Protein AF-A0A1Y5NK87-F1 (afdb_monomer_lite)

Foldseek 3Di:
DVVVVVVVVVVVVVVVVVVVVVVVVVVVVVVVVVVVPPPPDPLADWAQDPPFQWIKGWDDDPVDNWIKIFIAGPNHTPAIDTWPDWADPVPPKIWTHRPPWIWIDDPNHIGTPPPDPDPD

Structure (mmCIF, N/CA/C/O backbone):
data_AF-A0A1Y5NK87-F1
#
_entry.id   AF-A0A1Y5NK87-F1
#
loop_
_atom_site.group_PDB
_atom_site.id
_atom_site.type_symbol
_atom_site.label_atom_id
_atom_site.label_alt_id
_atom_site.label_comp_id
_atom_site.label_asym_id
_atom_site.label_entity_id
_atom_site.label_seq_id
_atom_site.pdbx_PDB_ins_code
_atom_site.Cartn_x
_atom_site.Cartn_y
_atom_site.Cartn_z
_atom_site.occupancy
_atom_site.B_iso_or_equiv
_atom_site.auth_seq_id
_atom_site.auth_comp_id
_atom_site.auth_asym_id
_atom_site.auth_atom_id
_atom_site.pdbx_PDB_model_num
ATOM 1 N N . MET A 1 1 ? 38.628 -6.361 -59.246 1.00 60.62 1 MET A N 1
ATOM 2 C CA . MET A 1 1 ? 37.711 -7.244 -58.482 1.00 60.62 1 MET A CA 1
ATOM 3 C C . MET A 1 1 ? 37.871 -7.255 -56.947 1.00 60.62 1 MET A C 1
ATOM 5 O O . MET A 1 1 ? 36.835 -7.327 -56.297 1.00 60.62 1 MET A O 1
ATOM 9 N N . PRO A 1 2 ? 39.062 -7.151 -56.313 1.00 69.56 2 PRO A N 1
ATOM 10 C CA . PRO A 1 2 ? 39.187 -7.342 -54.852 1.00 69.56 2 PRO A CA 1
ATOM 11 C C . PRO A 1 2 ? 38.605 -6.203 -53.988 1.00 69.56 2 PRO A C 1
ATOM 13 O O . PRO A 1 2 ? 38.137 -6.448 -52.878 1.00 69.56 2 PRO A O 1
ATOM 16 N N . LEU A 1 3 ? 38.574 -4.967 -54.501 1.00 73.81 3 LEU A N 1
ATOM 17 C CA . LEU A 1 3 ? 38.032 -3.804 -53.780 1.00 73.81 3 LEU A CA 1
ATOM 18 C C . LEU A 1 3 ? 36.507 -3.860 -53.604 1.00 73.81 3 LEU A C 1
ATOM 20 O O . LEU A 1 3 ? 36.001 -3.529 -52.535 1.00 73.81 3 LEU A O 1
ATOM 24 N N . LEU A 1 4 ? 35.779 -4.347 -54.615 1.00 73.44 4 LEU A N 1
ATOM 25 C CA . LEU A 1 4 ? 34.321 -4.497 -54.557 1.00 73.44 4 LEU A CA 1
ATOM 26 C C . LEU A 1 4 ? 33.906 -5.558 -53.525 1.00 73.44 4 LEU A C 1
ATOM 28 O O . LEU A 1 4 ? 32.931 -5.380 -52.799 1.00 73.44 4 LEU A O 1
ATOM 32 N N . ASN A 1 5 ? 34.687 -6.636 -53.414 1.00 78.19 5 ASN A N 1
ATOM 33 C CA . ASN A 1 5 ? 34.421 -7.712 -52.462 1.00 78.19 5 ASN A CA 1
ATOM 34 C C . ASN A 1 5 ? 34.668 -7.263 -51.010 1.00 78.19 5 ASN A C 1
ATOM 36 O O . ASN A 1 5 ? 33.869 -7.559 -50.125 1.00 78.19 5 ASN A O 1
ATOM 40 N N . ARG A 1 6 ? 35.724 -6.465 -50.780 1.00 75.88 6 ARG A N 1
ATOM 41 C CA . ARG A 1 6 ? 35.979 -5.826 -49.477 1.00 75.88 6 ARG A CA 1
ATOM 42 C C . ARG A 1 6 ? 34.874 -4.841 -49.097 1.00 75.88 6 ARG A C 1
ATOM 44 O O . ARG A 1 6 ? 34.371 -4.914 -47.984 1.00 75.88 6 ARG A O 1
ATOM 51 N N . TYR A 1 7 ? 34.437 -3.987 -50.025 1.00 83.62 7 TYR A N 1
ATOM 52 C CA . TYR A 1 7 ? 33.340 -3.045 -49.778 1.00 83.62 7 TYR A CA 1
ATOM 53 C C . TYR A 1 7 ? 32.034 -3.758 -49.386 1.00 83.62 7 TYR A C 1
ATOM 55 O O . TYR A 1 7 ? 31.381 -3.373 -48.415 1.00 83.62 7 TYR A O 1
ATOM 63 N N . ASN A 1 8 ? 31.677 -4.833 -50.095 1.00 83.00 8 ASN A N 1
ATOM 64 C CA . ASN A 1 8 ? 30.476 -5.614 -49.796 1.00 83.00 8 ASN A CA 1
ATOM 65 C C . ASN A 1 8 ? 30.563 -6.335 -48.441 1.00 83.00 8 ASN A C 1
ATOM 67 O O . ASN A 1 8 ? 29.563 -6.383 -47.723 1.00 83.00 8 ASN A O 1
ATOM 71 N N . ALA A 1 9 ? 31.742 -6.840 -48.062 1.00 81.56 9 ALA A N 1
ATOM 72 C CA . ALA A 1 9 ? 31.971 -7.441 -46.749 1.00 81.56 9 ALA A CA 1
ATOM 73 C C . ALA A 1 9 ? 31.793 -6.414 -45.617 1.00 81.56 9 ALA A C 1
ATOM 75 O O . ALA A 1 9 ? 30.992 -6.635 -44.711 1.00 81.56 9 ALA A O 1
ATOM 76 N N . THR A 1 10 ? 32.427 -5.243 -45.722 1.00 82.50 10 THR A N 1
ATOM 77 C CA . THR A 1 10 ? 32.306 -4.173 -44.715 1.00 82.50 10 THR A CA 1
ATOM 78 C C . THR A 1 10 ? 30.880 -3.617 -44.631 1.00 82.50 10 THR A C 1
ATOM 80 O O . THR A 1 10 ? 30.384 -3.306 -43.547 1.00 82.50 10 THR A O 1
ATOM 83 N N . LYS A 1 11 ? 30.170 -3.522 -45.765 1.00 85.75 11 LYS A N 1
ATOM 84 C CA . LYS A 1 11 ? 28.752 -3.135 -45.801 1.00 85.75 11 LYS A CA 1
ATOM 85 C C . LYS A 1 11 ? 27.871 -4.167 -45.090 1.00 85.75 11 LYS A C 1
ATOM 87 O O . LYS A 1 11 ? 26.983 -3.774 -44.337 1.00 85.75 11 LYS A O 1
ATOM 92 N N . LYS A 1 12 ? 28.125 -5.463 -45.294 1.00 87.06 12 LYS A N 1
ATOM 93 C CA . LYS A 1 12 ? 27.406 -6.556 -44.623 1.00 87.06 12 LYS A CA 1
ATOM 94 C C . LYS A 1 12 ? 27.637 -6.540 -43.111 1.00 87.06 12 LYS A C 1
ATOM 96 O O . LYS A 1 12 ? 26.666 -6.570 -42.365 1.00 87.06 12 LYS A O 1
ATOM 101 N N . GLU A 1 13 ? 28.884 -6.393 -42.665 1.00 87.69 13 GLU A N 1
ATOM 102 C CA . GLU A 1 13 ? 29.222 -6.280 -41.238 1.00 87.69 13 GLU A CA 1
ATOM 103 C C . GLU A 1 13 ? 28.547 -5.076 -40.575 1.00 87.69 13 GLU A C 1
ATOM 105 O O . GLU A 1 13 ? 27.994 -5.193 -39.480 1.00 87.69 13 GLU A O 1
ATOM 110 N N . ARG A 1 14 ? 28.523 -3.925 -41.261 1.00 84.31 14 ARG A N 1
ATOM 111 C CA . ARG A 1 14 ? 27.827 -2.730 -40.769 1.00 84.31 14 ARG A CA 1
ATOM 112 C C . ARG A 1 14 ? 26.320 -2.976 -40.640 1.00 84.31 14 ARG A C 1
ATOM 114 O O . ARG A 1 14 ? 25.734 -2.592 -39.634 1.00 84.31 14 ARG A O 1
ATOM 121 N N . ILE A 1 15 ? 25.695 -3.628 -41.622 1.00 88.69 15 ILE A N 1
ATOM 122 C CA . ILE A 1 15 ? 24.263 -3.970 -41.577 1.00 88.69 15 ILE A CA 1
ATOM 123 C C . ILE A 1 15 ? 23.964 -4.943 -40.429 1.00 88.69 15 ILE A C 1
ATOM 125 O O . ILE A 1 15 ? 22.992 -4.738 -39.702 1.00 88.69 15 ILE A O 1
ATOM 129 N N . ASP A 1 16 ? 24.796 -5.964 -40.224 1.00 89.12 16 ASP A N 1
ATOM 130 C CA . ASP A 1 16 ? 24.615 -6.930 -39.135 1.00 89.12 16 ASP A CA 1
ATOM 131 C C . ASP A 1 16 ? 24.801 -6.283 -37.756 1.00 89.12 16 ASP A C 1
ATOM 133 O O . ASP A 1 16 ? 24.048 -6.578 -36.826 1.00 89.12 16 ASP A O 1
ATOM 137 N N . MET A 1 17 ? 25.745 -5.348 -37.618 1.00 89.69 17 MET A N 1
ATOM 138 C CA . MET A 1 17 ? 25.925 -4.567 -36.393 1.00 89.69 17 MET A CA 1
ATOM 139 C C . MET A 1 17 ? 24.708 -3.677 -36.108 1.00 89.69 17 MET A C 1
ATOM 141 O O . MET A 1 17 ? 24.195 -3.682 -34.989 1.00 89.69 17 MET A O 1
ATOM 145 N N . VAL A 1 18 ? 24.194 -2.973 -37.123 1.00 90.62 18 VAL A N 1
ATOM 146 C CA . VAL A 1 18 ? 22.988 -2.139 -36.991 1.00 90.62 18 VAL A CA 1
ATOM 147 C C . VAL A 1 18 ? 21.777 -2.990 -36.602 1.00 90.62 18 VAL A C 1
ATOM 149 O O . VAL A 1 18 ? 21.048 -2.617 -35.688 1.00 90.62 18 VAL A O 1
ATOM 152 N N . LYS A 1 19 ? 21.591 -4.171 -37.208 1.00 91.19 19 LYS A N 1
ATOM 153 C CA . LYS A 1 19 ? 20.516 -5.102 -36.823 1.00 91.19 19 LYS A CA 1
ATOM 154 C C . LYS A 1 19 ? 20.604 -5.517 -35.354 1.00 91.19 19 LYS A C 1
ATOM 156 O O . LYS A 1 19 ? 19.588 -5.501 -34.667 1.00 91.19 19 LYS A O 1
ATOM 161 N N . LYS A 1 20 ? 21.800 -5.850 -34.858 1.00 91.12 20 LYS A N 1
ATOM 162 C CA . LYS A 1 20 ? 22.005 -6.215 -33.445 1.00 91.12 20 LYS A CA 1
ATOM 163 C C . LYS A 1 20 ? 21.656 -5.065 -32.500 1.00 91.12 20 LYS A C 1
ATOM 165 O O . LYS A 1 20 ? 20.990 -5.296 -31.496 1.00 91.12 20 LYS A O 1
ATOM 170 N N . ILE A 1 21 ? 22.048 -3.837 -32.843 1.00 93.19 21 ILE A N 1
ATOM 171 C CA . ILE A 1 21 ? 21.719 -2.636 -32.060 1.00 93.19 21 ILE A CA 1
ATOM 172 C C . ILE A 1 21 ? 20.205 -2.408 -32.028 1.00 93.19 21 ILE A C 1
ATOM 174 O O . ILE A 1 21 ? 19.655 -2.142 -30.964 1.00 93.19 21 ILE A O 1
ATOM 178 N N . VAL A 1 22 ? 19.522 -2.564 -33.165 1.00 93.38 22 VAL A N 1
ATOM 179 C CA . VAL A 1 22 ? 18.060 -2.425 -33.246 1.00 93.38 22 VAL A CA 1
ATOM 180 C C . VAL A 1 22 ? 17.360 -3.468 -32.371 1.00 93.38 22 VAL A C 1
ATOM 182 O O . VAL A 1 22 ? 16.476 -3.115 -31.595 1.00 93.38 22 VAL A O 1
ATOM 185 N N . VAL A 1 23 ? 17.780 -4.736 -32.431 1.00 92.44 23 VAL A N 1
ATOM 186 C CA . VAL A 1 23 ? 17.221 -5.802 -31.578 1.00 92.44 23 VAL A CA 1
ATOM 187 C C . VAL A 1 23 ? 17.452 -5.505 -30.095 1.00 92.44 23 VAL A C 1
ATOM 189 O O . VAL A 1 23 ? 16.523 -5.617 -29.296 1.00 92.44 23 VAL A O 1
ATOM 192 N N . PHE A 1 24 ? 18.661 -5.078 -29.726 1.00 92.62 24 PHE A N 1
ATOM 193 C CA . PHE A 1 24 ? 18.981 -4.702 -28.350 1.00 92.62 24 PHE A CA 1
ATOM 194 C C . PHE A 1 24 ? 18.121 -3.527 -27.867 1.00 92.62 24 PHE A C 1
ATOM 196 O O . PHE A 1 24 ? 17.581 -3.567 -26.765 1.00 92.62 24 PHE A O 1
ATOM 203 N N . TYR A 1 25 ? 17.925 -2.515 -28.712 1.00 93.75 25 TYR A N 1
ATOM 204 C CA . TYR A 1 25 ? 17.075 -1.368 -28.410 1.00 93.75 25 TYR A CA 1
ATOM 205 C C . TYR A 1 25 ? 15.619 -1.780 -28.138 1.00 93.75 25 TYR A C 1
ATOM 207 O O . TYR A 1 25 ? 15.041 -1.347 -27.141 1.00 93.75 25 TYR A O 1
ATOM 215 N N . PHE A 1 26 ? 15.046 -2.673 -28.954 1.00 92.88 26 PHE A N 1
ATOM 216 C CA . PHE A 1 26 ? 13.700 -3.208 -28.713 1.00 92.88 26 PHE A CA 1
ATOM 217 C C . PHE A 1 26 ? 13.611 -4.050 -27.432 1.00 92.88 26 PHE A C 1
ATOM 219 O O . PHE A 1 26 ? 12.618 -3.940 -26.715 1.00 92.88 26 PHE A O 1
ATOM 226 N N . MET A 1 27 ? 14.641 -4.838 -27.100 1.00 91.44 27 MET A N 1
ATOM 227 C CA . MET A 1 27 ? 14.699 -5.560 -25.820 1.00 91.44 27 MET A CA 1
ATOM 228 C C . MET A 1 27 ? 14.705 -4.606 -24.622 1.00 91.44 27 MET A C 1
ATOM 230 O O . MET A 1 27 ? 13.940 -4.806 -23.679 1.00 91.44 27 MET A O 1
ATOM 234 N N . VAL A 1 28 ? 15.528 -3.553 -24.661 1.00 90.06 28 VAL A N 1
ATOM 235 C CA . VAL A 1 28 ? 15.586 -2.551 -23.585 1.00 90.06 28 VAL A CA 1
ATOM 236 C C . VAL A 1 28 ? 14.251 -1.816 -23.459 1.00 90.06 28 VAL A C 1
ATOM 238 O O . VAL A 1 28 ? 13.750 -1.664 -22.349 1.00 90.06 28 VAL A O 1
ATOM 241 N N . LEU A 1 29 ? 13.624 -1.423 -24.572 1.00 88.31 29 LEU A N 1
ATOM 242 C CA . LEU A 1 29 ? 12.290 -0.814 -24.567 1.00 88.31 29 LEU A CA 1
ATOM 243 C C . LEU A 1 29 ? 11.229 -1.728 -23.946 1.00 88.31 29 LEU A C 1
ATOM 245 O O . LEU A 1 29 ? 10.459 -1.277 -23.101 1.00 88.31 29 LEU A O 1
ATOM 249 N N . ALA A 1 30 ? 11.200 -3.006 -24.330 1.00 83.75 30 ALA A N 1
ATOM 250 C CA . ALA A 1 30 ? 10.253 -3.975 -23.784 1.00 83.75 30 ALA A CA 1
ATOM 251 C C . ALA A 1 30 ? 10.452 -4.178 -22.274 1.00 83.75 30 ALA A C 1
ATOM 253 O O . ALA A 1 30 ? 9.473 -4.239 -21.528 1.00 83.75 30 ALA A O 1
ATOM 254 N N . PHE A 1 31 ? 11.707 -4.222 -21.817 1.00 80.00 31 PHE A N 1
ATOM 255 C CA . PHE A 1 31 ? 12.045 -4.307 -20.399 1.00 80.00 31 PHE A CA 1
ATOM 256 C C . PHE A 1 31 ? 11.601 -3.052 -19.640 1.00 80.00 31 PHE A C 1
ATOM 258 O O . PHE A 1 31 ? 10.934 -3.160 -18.614 1.00 80.00 31 PHE A O 1
ATOM 265 N N . MET A 1 32 ? 11.894 -1.857 -20.155 1.00 81.31 32 MET A N 1
ATOM 266 C CA . MET A 1 32 ? 11.467 -0.596 -19.537 1.00 81.31 32 MET A CA 1
ATOM 267 C C . MET A 1 32 ? 9.937 -0.491 -19.469 1.00 81.31 32 MET A C 1
ATOM 269 O O . MET A 1 32 ? 9.409 -0.074 -18.443 1.00 81.31 32 MET A O 1
ATOM 273 N N . ALA A 1 33 ? 9.219 -0.936 -20.505 1.00 74.94 33 ALA A N 1
ATOM 274 C CA . ALA A 1 33 ? 7.757 -0.964 -20.518 1.00 74.94 33 ALA A CA 1
ATOM 275 C C . ALA A 1 33 ? 7.166 -1.941 -19.483 1.00 74.94 33 ALA A C 1
ATOM 277 O O . ALA A 1 33 ? 6.195 -1.596 -18.815 1.00 74.94 33 ALA A O 1
ATOM 278 N N . HIS A 1 34 ? 7.770 -3.122 -19.296 1.00 66.62 34 HIS A N 1
ATOM 279 C CA . HIS A 1 34 ? 7.352 -4.061 -18.246 1.00 66.62 34 HIS A CA 1
ATOM 280 C C . HIS A 1 34 ? 7.604 -3.503 -16.839 1.00 66.62 34 HIS A C 1
ATOM 282 O O . HIS A 1 34 ? 6.751 -3.633 -15.968 1.00 66.62 34 HIS A O 1
ATOM 288 N N . ASN A 1 35 ? 8.745 -2.843 -16.615 1.00 64.62 35 ASN A N 1
ATOM 289 C CA . ASN A 1 35 ? 9.075 -2.261 -15.309 1.00 64.62 35 ASN A CA 1
ATOM 290 C C . ASN A 1 35 ? 8.293 -0.970 -15.006 1.00 64.62 35 ASN A C 1
ATOM 292 O O . ASN A 1 35 ? 8.104 -0.631 -13.841 1.00 64.62 35 ASN A O 1
ATOM 296 N N . ALA A 1 36 ? 7.818 -0.256 -16.031 1.00 58.94 36 ALA A N 1
ATOM 297 C CA . ALA A 1 36 ? 6.958 0.915 -15.867 1.00 58.94 36 ALA A CA 1
ATOM 298 C C . ALA A 1 36 ? 5.519 0.550 -15.468 1.00 58.94 36 ALA A C 1
ATOM 300 O O . ALA A 1 36 ?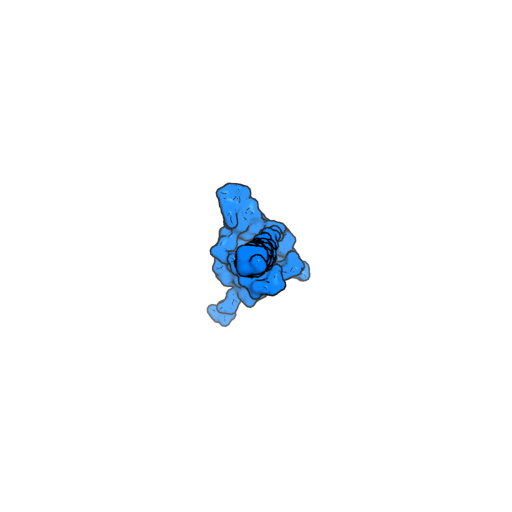 4.778 1.421 -15.016 1.00 58.94 36 ALA A O 1
ATOM 301 N N . TYR A 1 37 ? 5.125 -0.725 -15.576 1.00 49.47 37 TYR A N 1
ATOM 302 C CA . TYR A 1 37 ? 3.828 -1.218 -15.110 1.00 49.47 37 TYR A CA 1
ATOM 303 C C . TYR A 1 37 ? 3.808 -1.409 -13.582 1.00 49.47 37 TYR A C 1
ATOM 305 O O . TYR A 1 37 ? 3.357 -2.422 -13.051 1.00 49.47 37 TYR A O 1
ATOM 313 N N . ALA A 1 38 ? 4.293 -0.413 -12.842 1.00 52.62 38 ALA A N 1
ATOM 314 C CA . ALA A 1 38 ? 3.956 -0.272 -11.439 1.00 52.62 38 ALA A CA 1
ATOM 315 C C . ALA A 1 38 ? 2.524 0.267 -11.391 1.00 52.62 38 ALA A C 1
ATOM 317 O O . ALA A 1 38 ? 2.293 1.465 -11.532 1.00 52.62 38 ALA A O 1
ATOM 318 N N . LYS A 1 39 ? 1.545 -0.635 -11.266 1.00 54.22 39 LYS A N 1
ATOM 319 C CA . LYS A 1 39 ? 0.144 -0.260 -11.065 1.00 54.22 39 LYS A CA 1
ATOM 320 C C . LYS A 1 39 ? 0.078 0.653 -9.839 1.00 54.22 39 LYS A C 1
ATOM 322 O O . LYS A 1 39 ? 0.348 0.198 -8.727 1.00 54.22 39 LYS A O 1
ATOM 327 N N . ASP A 1 40 ? -0.245 1.930 -10.045 1.00 55.31 40 ASP A N 1
ATOM 328 C CA . ASP A 1 40 ? -0.506 2.856 -8.949 1.00 55.31 40 ASP A CA 1
ATOM 329 C C . ASP A 1 40 ? -1.656 2.284 -8.120 1.00 55.31 40 ASP A C 1
ATOM 331 O O . ASP A 1 40 ? -2.797 2.170 -8.572 1.00 55.31 40 ASP A O 1
ATOM 335 N N . ILE A 1 41 ? -1.336 1.856 -6.903 1.00 66.94 41 ILE A N 1
ATOM 336 C CA . ILE A 1 41 ? -2.311 1.267 -5.994 1.00 66.94 41 ILE A CA 1
ATOM 337 C C . ILE A 1 41 ? -3.132 2.419 -5.445 1.00 66.94 41 ILE A C 1
ATOM 339 O O . ILE A 1 41 ? -2.670 3.155 -4.564 1.00 66.94 41 ILE A O 1
ATOM 343 N N . ASN A 1 42 ? -4.353 2.587 -5.942 1.00 73.19 42 ASN A N 1
ATOM 344 C CA . ASN A 1 42 ? -5.292 3.499 -5.316 1.00 73.19 42 ASN A CA 1
ATOM 345 C C . ASN A 1 42 ? -5.912 2.830 -4.084 1.00 73.19 42 ASN A C 1
ATOM 347 O O . ASN A 1 42 ? -7.047 2.379 -4.103 1.00 73.19 42 ASN A O 1
ATOM 351 N N . LEU A 1 43 ? -5.137 2.765 -3.001 1.00 80.19 43 LEU A N 1
ATOM 352 C CA . LEU A 1 43 ? -5.567 2.164 -1.737 1.00 80.19 43 LEU A CA 1
ATOM 353 C C . LEU A 1 43 ? -6.600 3.020 -0.980 1.00 80.19 43 LEU A C 1
ATOM 355 O O . LEU A 1 43 ? -7.154 2.594 0.033 1.00 80.19 43 LEU A O 1
ATOM 359 N N . THR A 1 44 ? -6.823 4.250 -1.437 1.00 87.12 44 THR A N 1
ATOM 360 C CA . THR A 1 44 ? -7.715 5.209 -0.789 1.00 87.12 44 THR A CA 1
ATOM 361 C C . THR A 1 44 ? -9.152 4.733 -0.923 1.00 87.12 44 THR A C 1
ATOM 363 O O . THR A 1 44 ? -9.606 4.442 -2.025 1.00 87.12 44 THR A O 1
ATOM 366 N N . GLY A 1 45 ? -9.881 4.678 0.184 1.00 87.19 45 GLY A N 1
ATOM 367 C CA . GLY A 1 45 ? -11.248 4.181 0.166 1.00 87.19 45 GLY A CA 1
ATOM 368 C C . GLY A 1 45 ? -11.800 3.904 1.553 1.00 87.19 45 GLY A C 1
ATOM 369 O O . GLY A 1 45 ? -11.091 3.973 2.561 1.00 87.19 45 GLY A O 1
ATOM 370 N N . PHE A 1 46 ? -13.090 3.589 1.577 1.00 86.75 46 PHE A N 1
ATOM 371 C CA . PHE A 1 46 ? -13.805 3.157 2.765 1.00 86.75 46 PHE A CA 1
ATOM 372 C C . PHE A 1 46 ? -14.200 1.692 2.596 1.00 86.75 46 PHE A C 1
ATOM 374 O O . PHE A 1 46 ? -15.036 1.356 1.761 1.00 86.75 46 PHE A O 1
ATOM 381 N N . TYR A 1 47 ? -13.579 0.826 3.386 1.00 87.44 47 TYR A N 1
ATOM 382 C CA . TYR A 1 47 ? -13.781 -0.614 3.351 1.00 87.44 47 TYR A CA 1
ATOM 383 C C . TYR A 1 47 ? -14.659 -0.993 4.535 1.00 87.44 47 TYR A C 1
ATOM 385 O O . TYR A 1 47 ? -14.256 -0.826 5.686 1.00 87.44 47 TYR A O 1
ATOM 393 N N . LYS A 1 48 ? -15.867 -1.483 4.272 1.00 85.38 48 LYS A N 1
ATOM 394 C CA . LYS A 1 48 ? -16.823 -1.899 5.301 1.00 85.38 48 LYS A CA 1
ATOM 395 C C . LYS A 1 48 ? -17.078 -3.391 5.163 1.00 85.38 48 LYS A C 1
ATOM 397 O O . LYS A 1 48 ? -17.222 -3.883 4.049 1.00 85.38 48 LYS A O 1
ATOM 402 N N . ASN A 1 49 ? -17.145 -4.093 6.286 1.00 81.44 49 ASN A N 1
ATOM 403 C CA . ASN A 1 49 ? -17.477 -5.511 6.298 1.00 81.44 49 ASN A CA 1
ATOM 404 C C . ASN A 1 49 ? -18.885 -5.724 6.860 1.00 81.44 49 ASN A C 1
ATOM 406 O O . ASN A 1 49 ? -19.028 -5.900 8.060 1.00 81.44 49 ASN A O 1
ATOM 410 N N . GLU A 1 50 ? -19.926 -5.723 6.031 1.00 74.31 50 GLU A N 1
ATOM 411 C CA . GLU A 1 50 ? -21.264 -6.137 6.486 1.00 74.31 50 GLU A CA 1
ATOM 412 C C . GLU A 1 50 ? -21.285 -7.668 6.645 1.00 74.31 50 GLU A C 1
ATOM 414 O O . GLU A 1 50 ? -20.845 -8.348 5.718 1.00 74.31 50 GLU A O 1
ATOM 419 N N . PRO A 1 51 ? -21.732 -8.258 7.778 1.00 67.69 51 PRO A N 1
ATOM 420 C CA . PRO A 1 51 ? -22.649 -7.760 8.822 1.00 67.69 51 PRO A CA 1
ATOM 421 C C . PRO A 1 51 ? -22.002 -7.153 10.087 1.00 67.69 51 PRO A C 1
ATOM 423 O O . PRO A 1 51 ? -22.709 -6.807 11.034 1.00 67.69 51 PRO A O 1
ATOM 426 N N . CYS A 1 52 ? -20.678 -7.027 10.146 1.00 68.19 52 CYS A N 1
ATOM 427 C CA . CYS A 1 52 ? -19.978 -6.439 11.288 1.00 68.19 52 CYS A CA 1
ATOM 428 C C . CYS A 1 52 ? -19.931 -4.903 11.164 1.00 68.19 52 CYS A C 1
ATOM 430 O O . CYS A 1 52 ? -19.652 -4.349 10.108 1.00 68.19 52 CYS A O 1
ATOM 432 N N . ASN A 1 53 ? -20.117 -4.154 12.251 1.00 80.50 53 ASN A N 1
ATOM 433 C CA . ASN A 1 53 ? -19.960 -2.688 12.224 1.00 80.50 53 ASN A CA 1
ATOM 434 C C . ASN A 1 53 ? -18.480 -2.253 12.207 1.00 80.50 53 ASN A C 1
ATOM 436 O O . ASN A 1 53 ? -18.112 -1.277 12.862 1.00 80.50 53 ASN A O 1
ATOM 440 N N . ILE A 1 54 ? -17.627 -2.990 11.491 1.00 85.06 54 ILE A N 1
ATOM 441 C CA . ILE A 1 54 ? -16.205 -2.700 11.341 1.00 85.06 54 ILE A CA 1
ATOM 442 C C . ILE A 1 54 ? -15.983 -2.052 9.977 1.00 85.06 54 ILE A C 1
ATOM 444 O O . ILE A 1 54 ? -16.384 -2.582 8.938 1.00 85.06 54 ILE A O 1
ATOM 448 N N . SER A 1 55 ? -15.304 -0.912 9.986 1.00 87.88 55 SER A N 1
ATOM 449 C CA . SER A 1 55 ? -14.885 -0.209 8.782 1.00 87.88 55 SER A CA 1
ATOM 450 C C . SER A 1 55 ? -13.445 0.261 8.884 1.00 87.88 55 SER A C 1
ATOM 452 O O . SER A 1 55 ? -12.994 0.704 9.943 1.00 87.88 55 SER A O 1
ATOM 454 N N . ILE A 1 56 ? -12.743 0.221 7.761 1.00 89.06 56 ILE A N 1
ATOM 455 C CA . ILE A 1 56 ? -11.395 0.738 7.594 1.00 89.06 56 ILE A CA 1
ATOM 456 C C . ILE A 1 56 ? -11.473 1.871 6.579 1.00 89.06 56 ILE A C 1
ATOM 458 O O . ILE A 1 56 ? -11.828 1.666 5.425 1.00 89.06 56 ILE A O 1
ATOM 462 N N . GLU A 1 57 ? -11.131 3.072 7.009 1.00 91.00 57 GLU A N 1
ATOM 463 C CA . GLU A 1 57 ? -10.976 4.228 6.138 1.00 91.00 57 GLU A CA 1
ATOM 464 C C . GLU A 1 57 ? -9.487 4.427 5.862 1.00 91.00 57 GLU A C 1
ATOM 466 O O . GLU A 1 57 ? -8.684 4.476 6.798 1.00 91.00 57 GLU A O 1
ATOM 471 N N . ILE A 1 58 ? -9.110 4.532 4.589 1.00 90.62 58 ILE A N 1
ATOM 472 C CA . ILE A 1 58 ? -7.736 4.802 4.166 1.00 90.62 58 ILE A CA 1
ATOM 473 C C . ILE A 1 58 ? -7.728 6.081 3.345 1.00 90.62 58 ILE A C 1
ATOM 475 O O . ILE A 1 58 ? -8.416 6.179 2.332 1.00 90.62 58 ILE A O 1
ATOM 479 N N . THR A 1 59 ? -6.908 7.044 3.756 1.00 89.94 59 THR A N 1
ATOM 480 C CA . THR A 1 59 ? -6.741 8.327 3.072 1.00 89.94 59 THR A CA 1
ATOM 481 C C . THR A 1 59 ? -5.280 8.577 2.728 1.00 89.94 59 THR A C 1
ATOM 483 O O . THR A 1 59 ? -4.366 8.333 3.522 1.00 89.94 59 THR A O 1
ATOM 486 N N . LYS A 1 60 ? -5.025 9.068 1.514 1.00 85.88 60 LYS A N 1
ATOM 487 C CA . LYS A 1 60 ? -3.696 9.543 1.125 1.00 85.88 60 LYS A CA 1
ATOM 488 C C . LYS A 1 60 ? -3.515 10.956 1.666 1.00 85.88 60 LYS A C 1
ATOM 490 O O . LYS A 1 60 ? -4.256 11.864 1.301 1.00 85.88 60 LYS A O 1
ATOM 495 N N . ASN A 1 61 ? -2.531 11.154 2.538 1.00 77.62 61 ASN A N 1
ATOM 496 C CA . ASN A 1 61 ? -2.182 12.501 2.969 1.00 77.62 61 ASN A CA 1
ATOM 497 C C . ASN A 1 61 ? -1.519 13.227 1.787 1.00 77.62 61 ASN A C 1
ATOM 499 O O . ASN A 1 61 ? -0.498 12.776 1.284 1.00 77.62 61 ASN A O 1
ATOM 503 N N . THR A 1 62 ? -2.069 14.348 1.335 1.00 68.19 62 THR A N 1
ATOM 504 C CA . THR A 1 62 ? -1.523 15.110 0.197 1.00 68.19 62 THR A CA 1
ATOM 505 C C . THR A 1 62 ? -0.112 15.649 0.451 1.00 68.19 62 THR A C 1
ATOM 507 O O . THR A 1 62 ? 0.659 15.799 -0.491 1.00 68.19 62 THR A O 1
ATOM 510 N N . ASN A 1 63 ? 0.267 15.851 1.718 1.00 61.72 63 ASN A N 1
ATOM 511 C CA . ASN A 1 63 ? 1.580 16.358 2.125 1.00 61.72 63 ASN A CA 1
ATOM 512 C C . ASN A 1 63 ? 2.592 15.256 2.485 1.00 61.72 63 ASN A C 1
ATOM 514 O O . ASN A 1 63 ? 3.751 15.555 2.769 1.00 61.72 63 ASN A O 1
ATOM 518 N N . LYS A 1 64 ? 2.182 13.980 2.528 1.00 59.50 64 LYS A N 1
ATOM 519 C CA . LYS A 1 64 ? 3.068 12.853 2.859 1.00 59.50 64 LYS A CA 1
ATOM 520 C C . LYS A 1 64 ? 2.849 11.714 1.875 1.00 59.50 64 LYS A C 1
ATOM 522 O O . LYS A 1 64 ? 1.730 11.285 1.657 1.00 59.50 64 LYS A O 1
ATOM 527 N N . THR A 1 65 ? 3.917 11.081 1.409 1.00 68.38 65 THR A N 1
ATOM 528 C CA . THR A 1 65 ? 3.866 9.840 0.605 1.00 68.38 65 THR A CA 1
ATOM 529 C C . THR A 1 65 ? 3.282 8.620 1.342 1.00 68.38 65 THR A C 1
ATOM 531 O O . THR A 1 65 ? 3.364 7.502 0.845 1.00 68.38 65 THR A O 1
ATOM 534 N N . LYS A 1 66 ? 2.693 8.802 2.532 1.00 79.38 66 LYS A N 1
ATOM 535 C CA . LYS A 1 66 ? 2.181 7.737 3.397 1.00 79.38 66 LYS A CA 1
ATOM 536 C C . LYS A 1 66 ? 0.663 7.819 3.517 1.00 79.38 66 LYS A C 1
ATOM 538 O O . LYS A 1 66 ? 0.108 8.886 3.777 1.00 79.38 66 LYS A O 1
ATOM 543 N N . TYR A 1 67 ? 0.020 6.666 3.409 1.00 87.69 67 TYR A N 1
ATOM 544 C CA . TYR A 1 67 ? -1.405 6.497 3.667 1.00 87.69 67 TYR A CA 1
ATOM 545 C C . TYR A 1 67 ? -1.691 6.541 5.173 1.00 87.69 67 TYR A C 1
ATOM 547 O O . TYR A 1 67 ? -0.957 5.948 5.971 1.00 87.69 67 TYR A O 1
ATOM 555 N N . PHE A 1 68 ? -2.747 7.250 5.558 1.00 90.12 68 PHE A N 1
ATOM 556 C CA .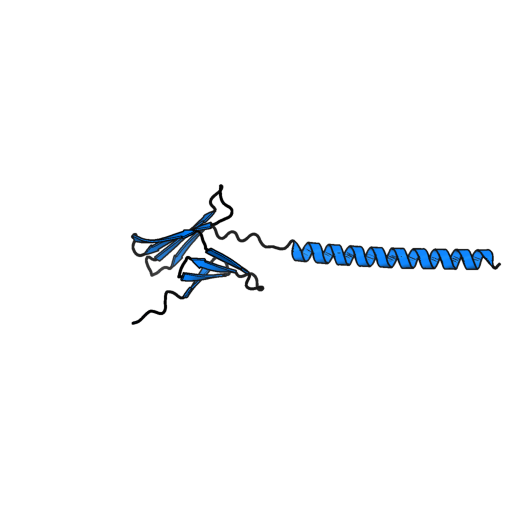 PHE A 1 68 ? -3.323 7.227 6.897 1.00 90.12 68 PHE A CA 1
ATOM 557 C C . PHE A 1 68 ? -4.499 6.251 6.911 1.00 90.12 68 PHE A C 1
ATOM 559 O O . PHE A 1 68 ? -5.260 6.193 5.951 1.00 90.12 68 PHE A O 1
ATOM 566 N N . TYR A 1 69 ? -4.636 5.484 7.986 1.00 91.25 69 TYR A N 1
ATOM 567 C CA . TYR A 1 69 ? -5.732 4.549 8.176 1.00 91.25 69 TYR A CA 1
ATOM 568 C C . TYR A 1 69 ? -6.479 4.847 9.477 1.00 91.25 69 TYR A C 1
ATOM 570 O O . TYR A 1 69 ? -5.880 5.278 10.470 1.00 91.25 69 TYR A O 1
ATOM 578 N N . LYS A 1 70 ? -7.773 4.537 9.486 1.00 91.88 70 LYS A N 1
ATOM 579 C CA . LYS A 1 70 ? -8.644 4.575 10.659 1.00 91.88 70 LYS A CA 1
ATOM 580 C C . LYS A 1 70 ? -9.546 3.345 10.658 1.00 91.88 70 LYS A C 1
ATOM 582 O O . LYS A 1 70 ? -10.328 3.149 9.737 1.00 91.88 70 LYS A O 1
ATOM 587 N N . ILE A 1 71 ? -9.428 2.524 11.694 1.00 89.25 71 ILE A N 1
ATOM 588 C CA . ILE A 1 71 ? -10.272 1.353 11.936 1.00 89.25 71 ILE A CA 1
ATOM 589 C C . ILE A 1 71 ? -11.316 1.739 12.978 1.00 89.25 71 ILE A C 1
ATOM 591 O O . ILE A 1 71 ? -10.981 2.110 14.111 1.00 89.25 71 ILE A O 1
ATOM 595 N N . VAL A 1 72 ? -12.577 1.644 12.585 1.00 89.00 72 VAL A N 1
ATOM 596 C CA . VAL A 1 72 ? -13.747 1.905 13.419 1.00 89.00 72 VAL A CA 1
ATOM 597 C C . VAL A 1 72 ? -14.492 0.593 13.602 1.00 89.00 72 VAL A C 1
ATOM 599 O O . VAL A 1 72 ? -14.688 -0.132 12.637 1.00 89.00 72 VAL A O 1
ATOM 602 N N . ASP A 1 73 ? -14.895 0.298 14.829 1.00 88.00 73 ASP A N 1
ATOM 603 C CA . ASP A 1 73 ? -15.743 -0.837 15.189 1.00 88.00 73 ASP A CA 1
ATOM 604 C C . ASP A 1 73 ? -16.872 -0.308 16.078 1.00 88.00 73 ASP A C 1
ATOM 606 O O . ASP A 1 73 ? -16.601 0.349 17.088 1.00 88.00 73 ASP A O 1
ATOM 610 N N . ASN A 1 74 ? -18.126 -0.542 15.680 1.00 86.88 74 ASN A N 1
ATOM 611 C CA . ASN A 1 74 ? -19.320 -0.062 16.382 1.00 86.88 74 ASN A CA 1
ATOM 612 C C . ASN A 1 74 ? -19.254 1.446 16.691 1.00 86.88 74 ASN A C 1
ATOM 614 O O . ASN A 1 74 ? -19.469 1.883 17.821 1.00 86.88 74 ASN A O 1
ATOM 618 N N . ASN A 1 75 ? -18.905 2.249 15.680 1.00 84.12 75 ASN A N 1
ATOM 619 C CA . ASN A 1 75 ? -18.720 3.707 15.765 1.00 84.12 75 ASN A CA 1
ATOM 620 C C . ASN A 1 75 ? -17.604 4.187 16.715 1.00 84.12 75 ASN A C 1
ATOM 622 O O . ASN A 1 75 ? -17.418 5.392 16.884 1.00 84.12 75 ASN A O 1
ATOM 626 N N . GLN A 1 76 ? -16.807 3.284 17.292 1.00 87.38 76 GLN A N 1
ATOM 627 C CA . GLN A 1 76 ? -15.642 3.632 18.100 1.00 87.38 76 GLN A CA 1
ATOM 628 C C . GLN A 1 76 ? -14.355 3.422 17.307 1.00 87.38 76 GLN A C 1
ATOM 630 O O . GLN A 1 76 ? -14.142 2.379 16.694 1.00 87.38 76 GLN A O 1
ATOM 635 N N . THR A 1 77 ? -13.453 4.402 17.345 1.00 89.62 77 THR A N 1
ATOM 636 C CA . THR A 1 77 ? -12.130 4.246 16.725 1.00 89.62 77 THR A CA 1
ATOM 637 C C . THR A 1 77 ? -11.293 3.283 17.565 1.00 89.62 77 THR A C 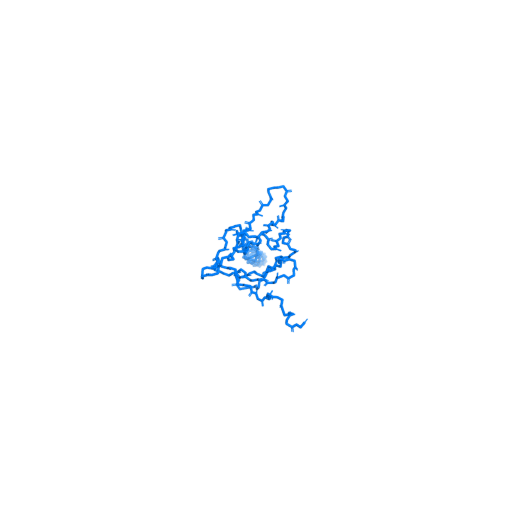1
ATOM 639 O O . THR A 1 77 ? -10.946 3.602 18.700 1.00 89.62 77 THR A O 1
ATOM 642 N N . LYS A 1 78 ? -10.963 2.109 17.016 1.00 87.69 78 LYS A N 1
ATOM 643 C CA . LYS A 1 78 ? -10.129 1.100 17.694 1.00 87.69 78 LYS A CA 1
ATOM 644 C C . LYS A 1 78 ? -8.646 1.293 17.410 1.00 87.69 78 LYS A C 1
ATOM 646 O O . LYS A 1 78 ? -7.810 1.050 18.275 1.00 87.69 78 LYS A O 1
ATOM 651 N N . SER A 1 79 ? -8.310 1.725 16.197 1.00 87.81 79 SER A N 1
ATOM 652 C CA . SER A 1 79 ? -6.929 1.979 15.797 1.00 87.81 7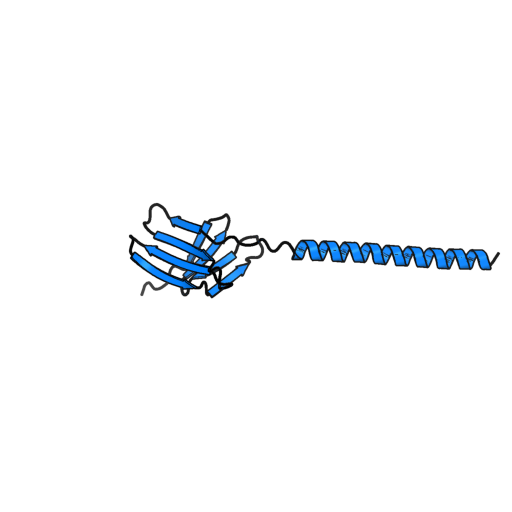9 SER A CA 1
ATOM 653 C C . SER A 1 79 ? -6.878 3.027 14.699 1.00 87.81 79 SER A C 1
ATOM 655 O O . SER A 1 79 ? -7.736 3.060 13.824 1.00 87.81 79 SER A O 1
ATOM 657 N N . GLN A 1 80 ? -5.857 3.871 14.722 1.00 91.44 80 GLN A N 1
ATOM 658 C CA . GLN A 1 80 ? -5.574 4.813 13.648 1.00 91.44 80 GLN A CA 1
ATOM 659 C C . GLN A 1 80 ? -4.076 5.098 13.582 1.00 91.44 80 GLN A C 1
ATOM 661 O O . GLN A 1 80 ? -3.356 4.950 14.576 1.00 91.44 80 GLN A O 1
ATOM 666 N N . GLY A 1 81 ? -3.594 5.516 12.418 1.00 90.69 81 GLY A N 1
ATOM 667 C CA . GLY A 1 81 ? -2.194 5.873 12.230 1.00 90.69 81 GLY A CA 1
ATOM 668 C C . GLY A 1 81 ? -1.773 5.842 10.771 1.00 90.69 81 GLY A C 1
ATOM 669 O O . GLY A 1 81 ? -2.597 5.789 9.869 1.00 90.69 81 GLY A O 1
ATOM 670 N N . TYR A 1 82 ? -0.466 5.865 10.532 1.00 89.38 82 TYR A N 1
ATOM 671 C CA . TYR A 1 82 ? 0.076 5.711 9.184 1.00 89.38 82 TYR A CA 1
ATOM 672 C C . TYR A 1 82 ? 0.342 4.237 8.883 1.00 89.38 82 TYR A C 1
ATOM 674 O O . TYR A 1 82 ? 0.808 3.499 9.757 1.00 89.38 82 TYR A O 1
ATOM 682 N N . ILE A 1 83 ? 0.066 3.819 7.647 1.00 87.25 83 ILE A N 1
ATOM 683 C CA . ILE A 1 83 ? 0.417 2.484 7.155 1.00 87.25 83 ILE A CA 1
ATOM 684 C C . ILE A 1 83 ? 1.939 2.339 7.223 1.00 87.25 83 ILE A C 1
ATOM 686 O O . ILE A 1 83 ? 2.678 3.203 6.742 1.00 87.25 83 ILE A O 1
ATOM 690 N N . SER A 1 84 ? 2.412 1.272 7.867 1.00 81.62 84 SER A N 1
ATOM 691 C CA . SER A 1 84 ? 3.842 1.091 8.129 1.00 81.62 84 SER A CA 1
ATOM 692 C C . SER A 1 84 ? 4.585 0.521 6.926 1.00 81.62 84 SER A C 1
ATOM 694 O O . SER A 1 84 ? 5.727 0.906 6.682 1.00 81.62 84 SER A O 1
ATOM 696 N N . SER A 1 85 ? 3.945 -0.362 6.158 1.00 81.19 85 SER A N 1
ATOM 697 C CA . SER A 1 85 ? 4.511 -0.931 4.936 1.00 81.19 85 SER A CA 1
ATOM 698 C C . SER A 1 85 ? 3.431 -1.355 3.950 1.00 81.19 85 SER A C 1
ATOM 700 O O . SER A 1 85 ? 2.402 -1.891 4.364 1.00 81.19 85 SER A O 1
ATOM 702 N N . ILE A 1 86 ? 3.727 -1.181 2.662 1.00 83.69 86 ILE A N 1
ATOM 703 C CA . ILE A 1 86 ? 2.980 -1.747 1.536 1.00 83.69 86 ILE A CA 1
ATOM 704 C C . ILE A 1 86 ? 3.987 -2.538 0.699 1.00 83.69 86 ILE A C 1
ATOM 706 O O . ILE A 1 86 ? 5.025 -1.991 0.323 1.00 83.69 86 ILE A O 1
ATOM 710 N N . LYS A 1 87 ? 3.724 -3.822 0.454 1.00 83.12 87 LYS A N 1
ATOM 711 C CA . LYS A 1 87 ? 4.593 -4.697 -0.349 1.00 83.12 87 LYS A CA 1
ATOM 712 C C . LYS A 1 87 ? 3.765 -5.411 -1.408 1.00 83.12 87 LYS A C 1
ATOM 714 O O . LYS A 1 87 ? 2.716 -5.949 -1.081 1.00 83.12 87 LYS A O 1
ATOM 719 N N . SER A 1 88 ? 4.230 -5.430 -2.655 1.00 76.00 88 SER A N 1
ATOM 720 C CA . SER A 1 88 ? 3.581 -6.224 -3.705 1.00 76.00 88 SER A CA 1
ATOM 721 C C . SER A 1 88 ? 3.738 -7.718 -3.424 1.00 76.00 88 SER A C 1
ATOM 723 O O . SER A 1 88 ? 4.792 -8.141 -2.945 1.00 76.00 88 SER A O 1
ATOM 725 N N . ASN A 1 89 ? 2.700 -8.498 -3.723 1.00 75.69 89 ASN A N 1
ATOM 726 C CA . ASN A 1 89 ? 2.748 -9.960 -3.689 1.00 75.69 89 ASN A CA 1
ATOM 727 C C . ASN A 1 89 ? 3.222 -10.582 -5.022 1.00 75.69 89 ASN A C 1
ATOM 729 O O . ASN A 1 89 ? 3.328 -11.797 -5.103 1.00 75.69 89 ASN A O 1
ATOM 733 N N . GLY A 1 90 ? 3.515 -9.776 -6.052 1.00 69.56 90 GLY A N 1
ATOM 734 C CA . GLY A 1 90 ? 3.954 -10.253 -7.372 1.00 69.56 90 GLY A CA 1
ATOM 735 C C . GLY A 1 90 ? 2.830 -10.681 -8.325 1.00 69.56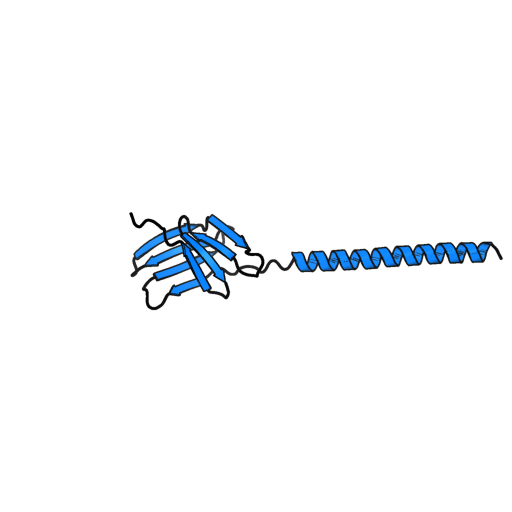 90 GLY A C 1
ATOM 736 O O . GLY A 1 90 ? 3.075 -10.785 -9.522 1.00 69.56 90 GLY A O 1
ATOM 737 N N . GLU A 1 91 ? 1.599 -10.840 -7.835 1.00 69.94 91 GLU A N 1
ATOM 738 C CA . GLU A 1 91 ? 0.426 -11.315 -8.595 1.00 69.94 91 GLU A CA 1
ATOM 739 C C . GLU A 1 91 ? -0.667 -10.235 -8.734 1.00 69.94 91 GLU A C 1
ATOM 741 O O . GLU A 1 91 ? -1.800 -10.506 -9.117 1.00 69.94 91 GLU A O 1
ATOM 746 N N . GLY A 1 92 ? -0.328 -8.974 -8.440 1.00 67.75 92 GLY A N 1
ATOM 747 C CA . GLY A 1 92 ? -1.245 -7.831 -8.546 1.00 67.75 92 GLY A CA 1
ATOM 748 C C . GLY A 1 92 ? -1.990 -7.477 -7.255 1.00 67.75 92 GLY A C 1
ATOM 749 O O . GLY A 1 92 ? -2.737 -6.496 -7.245 1.00 67.75 92 GLY A O 1
ATOM 750 N N . GLY A 1 93 ? -1.746 -8.214 -6.169 1.00 76.44 93 GLY A N 1
ATOM 751 C CA . GLY A 1 93 ? -2.165 -7.875 -4.812 1.00 76.44 93 GLY A CA 1
ATOM 752 C C . GLY A 1 93 ? -1.045 -7.234 -3.983 1.00 76.44 93 GLY A C 1
ATOM 753 O O . GLY A 1 93 ? 0.134 -7.201 -4.363 1.00 76.44 93 GLY A O 1
ATOM 754 N N . PHE A 1 94 ? -1.412 -6.695 -2.822 1.00 84.19 94 PHE A N 1
ATOM 755 C CA . PHE A 1 94 ? -0.484 -5.979 -1.945 1.00 84.19 94 PHE A CA 1
ATOM 756 C C . PHE A 1 94 ? -0.696 -6.332 -0.480 1.00 84.19 94 PHE A C 1
ATOM 758 O O . PHE A 1 94 ? -1.800 -6.226 0.041 1.00 84.19 94 PHE A O 1
ATOM 765 N N . TYR A 1 95 ? 0.383 -6.668 0.218 1.00 84.81 95 TYR A N 1
ATOM 766 C CA . TYR A 1 95 ? 0.392 -6.780 1.670 1.00 84.81 95 TYR A CA 1
ATOM 767 C C . TYR A 1 95 ? 0.466 -5.396 2.304 1.00 84.81 95 TYR A C 1
ATOM 769 O O . TYR A 1 95 ? 1.335 -4.587 1.965 1.00 84.81 95 TYR A O 1
ATOM 777 N N . ILE A 1 96 ? -0.424 -5.143 3.255 1.00 86.94 96 ILE A N 1
ATOM 778 C CA . ILE A 1 96 ? -0.588 -3.874 3.952 1.00 86.94 96 ILE A CA 1
ATOM 779 C C . ILE A 1 96 ? -0.489 -4.125 5.445 1.00 86.94 96 ILE A C 1
ATOM 781 O O . ILE A 1 96 ? -1.172 -4.988 5.993 1.00 86.94 96 ILE A O 1
ATOM 785 N N . LYS A 1 97 ? 0.332 -3.321 6.119 1.00 87.38 97 LYS A N 1
ATOM 786 C CA . LYS A 1 97 ? 0.498 -3.409 7.566 1.00 87.38 97 LYS A CA 1
ATOM 787 C C . LYS A 1 97 ? -0.082 -2.192 8.282 1.00 87.38 97 LYS A C 1
ATOM 789 O O . LYS A 1 97 ? 0.454 -1.081 8.211 1.00 87.38 97 LYS A O 1
ATOM 794 N N . PHE A 1 98 ? -1.156 -2.423 9.029 1.00 84.81 98 PHE A N 1
ATOM 795 C CA . PHE A 1 98 ? -1.827 -1.461 9.900 1.00 84.81 98 PHE A CA 1
ATOM 796 C C . PHE A 1 98 ? -1.310 -1.617 11.336 1.00 84.81 98 PHE A C 1
ATOM 798 O O . PHE A 1 98 ? -1.967 -2.182 12.213 1.00 84.81 98 PHE A O 1
ATOM 805 N N . LYS A 1 99 ? -0.092 -1.127 11.603 1.00 83.25 99 LYS A N 1
ATOM 806 C CA . LYS A 1 99 ? 0.593 -1.265 12.905 1.00 83.25 99 LYS A CA 1
ATOM 807 C C . LYS A 1 99 ? 0.781 -2.739 13.317 1.00 83.25 99 LYS A C 1
ATOM 809 O O . LYS A 1 99 ? 1.796 -3.323 12.948 1.00 83.25 99 LYS A O 1
ATOM 814 N N . LYS A 1 100 ? -0.157 -3.312 14.084 1.00 80.25 100 LYS A N 1
ATOM 815 C CA . LYS A 1 100 ? -0.156 -4.719 14.542 1.00 80.25 100 LYS A CA 1
ATOM 816 C C . LYS A 1 100 ? -1.065 -5.638 13.713 1.00 80.25 100 LYS A C 1
ATOM 818 O O . LYS A 1 100 ? -1.045 -6.838 13.943 1.00 80.25 100 LYS A O 1
ATOM 823 N N . ILE A 1 101 ? -1.867 -5.080 12.809 1.00 81.31 101 ILE A N 1
ATOM 824 C CA . ILE A 1 101 ? -2.809 -5.827 11.977 1.00 81.31 101 ILE A CA 1
ATOM 825 C C . ILE A 1 101 ? -2.209 -5.952 10.581 1.00 81.31 101 ILE A C 1
ATOM 827 O O . ILE A 1 101 ? -1.823 -4.946 9.981 1.00 81.31 101 ILE A O 1
ATOM 831 N N . ASP A 1 102 ? -2.142 -7.177 10.078 1.00 85.50 102 ASP A N 1
ATOM 832 C CA . ASP A 1 102 ? -1.693 -7.467 8.720 1.00 85.50 102 ASP A CA 1
ATOM 833 C C . ASP A 1 102 ? -2.917 -7.722 7.830 1.00 85.50 102 ASP A C 1
ATOM 835 O O . ASP A 1 102 ? -3.856 -8.421 8.222 1.00 85.50 102 ASP A O 1
ATOM 839 N N . GLY A 1 103 ? -2.922 -7.138 6.634 1.00 85.25 103 GLY A N 1
ATOM 840 C CA . GLY A 1 103 ? -3.973 -7.312 5.638 1.00 85.25 103 GLY A CA 1
ATOM 841 C C . GLY A 1 103 ? -3.410 -7.430 4.228 1.00 85.25 103 GLY A C 1
ATOM 842 O O . GLY A 1 103 ? -2.250 -7.107 3.975 1.00 85.25 103 GLY A O 1
ATOM 843 N N . MET A 1 104 ? -4.237 -7.893 3.303 1.00 86.38 104 MET A N 1
ATOM 844 C CA . MET A 1 104 ? -3.919 -7.995 1.887 1.00 86.38 104 MET A CA 1
ATOM 845 C C . MET A 1 104 ? -4.995 -7.290 1.083 1.00 86.38 104 MET A C 1
ATOM 847 O O . MET A 1 104 ? -6.179 -7.543 1.278 1.00 86.38 104 MET A O 1
ATOM 851 N N . TYR A 1 105 ? -4.569 -6.383 0.215 1.00 84.88 105 TYR A N 1
ATOM 852 C CA . TYR A 1 105 ? -5.429 -5.740 -0.758 1.00 84.88 105 TYR A CA 1
ATOM 853 C C . TYR A 1 105 ? -5.369 -6.508 -2.068 1.00 84.88 105 TYR A C 1
ATOM 855 O O . TYR A 1 105 ? -4.299 -6.666 -2.663 1.00 84.88 105 TYR A O 1
ATOM 863 N N . GLU A 1 106 ? -6.529 -6.983 -2.487 1.00 81.44 106 GLU A N 1
ATOM 864 C CA . GLU A 1 106 ? -6.734 -7.749 -3.703 1.00 81.44 106 GLU A CA 1
ATOM 865 C C . GLU A 1 106 ? -8.143 -7.444 -4.217 1.00 81.44 106 GLU A C 1
ATOM 867 O O . GLU A 1 106 ? -9.089 -7.409 -3.433 1.00 81.44 106 GLU A O 1
ATOM 872 N N . ASN A 1 107 ? -8.285 -7.196 -5.522 1.00 79.56 107 ASN A N 1
ATOM 873 C CA . ASN A 1 107 ? -9.585 -6.952 -6.165 1.00 79.56 107 ASN A CA 1
ATOM 874 C C . ASN A 1 107 ? -10.452 -5.905 -5.431 1.00 79.56 107 ASN A C 1
ATOM 876 O O . ASN A 1 107 ? -11.609 -6.163 -5.103 1.00 79.56 107 ASN A O 1
ATOM 880 N N . ASP A 1 108 ? -9.864 -4.745 -5.113 1.00 78.62 108 ASP A N 1
ATOM 881 C CA . ASP A 1 108 ? -10.524 -3.632 -4.405 1.00 78.62 108 ASP A CA 1
ATOM 882 C C . ASP A 1 108 ? -11.071 -3.967 -3.007 1.00 78.62 108 ASP A C 1
ATOM 884 O O . ASP A 1 108 ? -11.821 -3.197 -2.409 1.00 78.62 108 ASP A O 1
ATOM 888 N N . SER A 1 109 ? -10.643 -5.096 -2.447 1.00 82.50 109 SER A N 1
ATOM 889 C CA . SER A 1 109 ? -11.032 -5.576 -1.127 1.00 82.50 109 SER A CA 1
ATOM 890 C C . SER A 1 109 ? -9.808 -5.722 -0.234 1.00 82.50 109 SER A C 1
ATOM 892 O O . SER A 1 109 ? -8.713 -6.030 -0.700 1.00 82.50 109 SER A O 1
ATOM 894 N N . ILE A 1 110 ? -9.985 -5.511 1.071 1.00 86.06 110 ILE A N 1
ATOM 895 C CA . ILE A 1 110 ? -8.936 -5.744 2.068 1.00 86.06 110 ILE A CA 1
ATOM 896 C C . ILE A 1 110 ? -9.318 -6.964 2.894 1.00 86.06 110 ILE A C 1
ATOM 898 O O . ILE A 1 110 ? -10.279 -6.934 3.661 1.00 86.06 110 ILE A O 1
ATOM 902 N N . VAL A 1 111 ? -8.522 -8.020 2.775 1.00 84.00 111 VAL A N 1
ATOM 903 C CA . VAL A 1 111 ? -8.628 -9.222 3.597 1.00 84.00 111 VAL A CA 1
ATOM 904 C C . VAL A 1 111 ? -7.664 -9.088 4.767 1.00 84.00 111 VAL A C 1
ATOM 906 O O . VAL A 1 111 ? -6.451 -9.021 4.578 1.00 84.00 111 VAL A O 1
ATOM 909 N N . ILE A 1 112 ? -8.183 -9.037 5.992 1.00 82.06 112 ILE A N 1
ATOM 910 C CA . ILE A 1 112 ? -7.344 -9.017 7.193 1.00 82.06 112 ILE A CA 1
ATOM 911 C C . ILE A 1 112 ? -6.822 -10.430 7.452 1.00 82.06 112 ILE A C 1
ATOM 913 O O . ILE A 1 112 ? -7.599 -11.345 7.701 1.00 82.06 112 ILE A O 1
ATOM 917 N N . GLN A 1 113 ? -5.502 -10.600 7.389 1.00 71.69 113 GLN A N 1
ATOM 918 C CA . GLN A 1 113 ? -4.843 -11.898 7.555 1.00 71.69 113 GLN A CA 1
ATOM 919 C C . GLN A 1 113 ? -4.494 -12.192 9.013 1.00 71.69 113 GLN A C 1
ATOM 921 O O . GLN A 1 113 ? -4.317 -13.349 9.381 1.00 71.69 113 GLN A O 1
ATOM 926 N N . ASN A 1 114 ? -4.388 -11.161 9.857 1.00 62.78 114 ASN A N 1
ATOM 927 C CA . ASN A 1 114 ? -4.059 -11.357 11.262 1.00 62.78 114 ASN A CA 1
ATOM 928 C C . ASN A 1 114 ? -4.727 -10.291 12.140 1.00 62.78 114 ASN A C 1
ATOM 930 O O . ASN A 1 114 ? -4.232 -9.170 12.275 1.00 62.78 114 ASN A O 1
ATOM 934 N N . TYR A 1 115 ? -5.856 -10.648 12.755 1.00 51.38 115 TYR A N 1
ATOM 935 C CA . TYR A 1 115 ? -6.484 -9.872 13.827 1.00 51.38 115 TYR A CA 1
ATOM 936 C C . TYR A 1 115 ? -5.973 -10.387 15.178 1.00 51.38 115 TYR A C 1
ATOM 938 O O . TYR A 1 115 ? -6.747 -10.875 15.980 1.00 51.38 115 TYR A O 1
ATOM 946 N N . GLY A 1 116 ? -4.653 -10.355 15.392 1.00 43.09 116 GLY A N 1
ATOM 947 C CA . GLY A 1 116 ? -4.021 -10.746 16.653 1.00 43.09 116 GLY A CA 1
ATOM 948 C C . GLY A 1 116 ? -4.426 -12.129 17.173 1.00 43.09 116 GLY A C 1
ATOM 949 O O . GLY A 1 116 ? -5.363 -12.259 17.953 1.00 43.09 116 GLY A O 1
ATOM 950 N N . ASN A 1 117 ? -3.623 -13.149 16.873 1.00 43.94 117 ASN A N 1
ATOM 951 C CA . ASN A 1 117 ? -3.498 -14.283 17.787 1.00 43.94 117 ASN A CA 1
ATOM 952 C C . ASN A 1 117 ? -2.989 -13.778 19.153 1.00 43.94 117 ASN A C 1
ATOM 954 O O . ASN A 1 117 ? -1.788 -13.718 19.404 1.00 43.94 117 ASN A O 1
ATOM 958 N N . SER A 1 118 ? -3.914 -13.389 20.026 1.00 35.50 118 SER A N 1
ATOM 959 C CA . SER A 1 118 ? -3.769 -13.450 21.478 1.00 35.50 118 SER A CA 1
ATOM 960 C C . SER A 1 118 ? -5.131 -13.783 22.094 1.00 35.50 118 SER A C 1
ATOM 962 O O . SER A 1 118 ? -5.753 -12.968 22.769 1.00 35.50 118 SER A O 1
ATOM 964 N N . MET A 1 119 ? -5.613 -15.001 21.841 1.00 37.81 119 MET A N 1
ATOM 965 C CA . MET A 1 119 ? -6.278 -15.748 22.906 1.00 37.81 119 MET A CA 1
ATOM 966 C C . MET A 1 119 ? -5.166 -16.322 23.787 1.00 37.81 119 MET A C 1
ATOM 968 O O . MET A 1 119 ? -4.650 -17.400 23.501 1.00 37.81 119 MET A O 1
ATOM 972 N N . ASN A 1 120 ? -4.721 -15.522 24.758 1.00 36.28 120 ASN A N 1
AT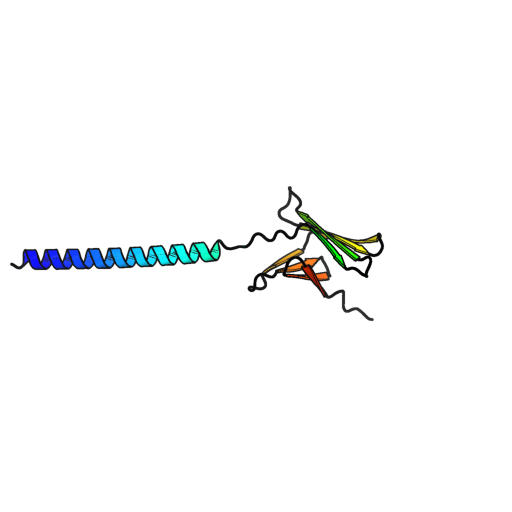OM 973 C CA . ASN A 1 120 ? -4.465 -15.928 26.144 1.00 36.28 120 ASN A CA 1
ATOM 974 C C . ASN A 1 120 ? -4.182 -14.687 26.993 1.00 36.28 120 ASN A C 1
ATOM 976 O O . ASN A 1 120 ? -3.276 -13.915 26.600 1.00 36.28 120 ASN A O 1
#

Organism: NCBI:txid199

Sequence (120 aa):
MPLLNRYNATKKERIDMVKKIVVFYFMVLAFMAHNAYAKDINLTGFYKNEPCNISIEITKNTNKTKYFYKIVDNNQTKSQGYISSIKSNGEGGFYIKFKKIDGMYENDSIVIQNYGNSMN

pLDDT: mean 79.2, std 13.08, range [35.5, 93.75]

Radius of gyration: 26.94 Å; chains: 1; bounding box: 62×32×85 Å

Secondary structure (DSSP, 8-state):
-HHHHHHHHHHHHHHHHHHHHHHHHHHHHHHHHHHH--------EEEEETTTTEEEEEEE-TTSSSEEEEEEETTEEEEEEE--EEEE-SSS-EEEEETTEEEEEETTEEEEEES-----